Protein AF-A0A8C3EQB5-F1 (afdb_monomer_lite)

Secondary structure (DSSP, 8-state):
----EEEEETTTEEEEHHHHHHHHHH--B-TTT--B--EEEETTTHHHHHHHTT--

Sequence (56 aa):
MINDVAYAMPCGHRFCLGCILRWAERNPACPLCRRSILTVNKIICILIFAAVCLVC

Organism: Corvus moneduloides (NCBI:txid1196302)

Radius of gyration: 11.53 Å; chains: 1; bounding box: 25×30×24 Å

pLDDT: mean 70.78, std 17.15, range [37.78, 90.75]

Structure (mmCIF, N/CA/C/O backbone):
data_AF-A0A8C3EQB5-F1
#
_entry.id   AF-A0A8C3EQB5-F1
#
loop_
_atom_site.group_PDB
_atom_site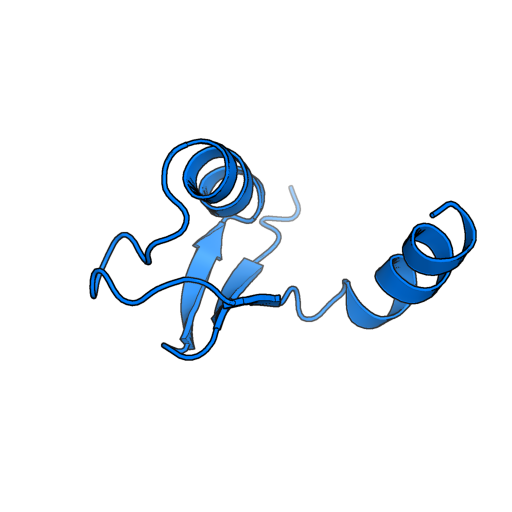.id
_atom_site.type_symbol
_atom_site.label_atom_id
_atom_site.label_alt_id
_atom_site.label_comp_id
_atom_site.label_asym_id
_atom_site.label_entity_id
_atom_site.label_seq_id
_atom_site.pdbx_PDB_ins_code
_atom_site.Cartn_x
_atom_site.Cartn_y
_atom_site.Cartn_z
_atom_site.occupancy
_atom_site.B_iso_or_equiv
_atom_site.auth_seq_id
_atom_site.auth_comp_id
_atom_site.auth_asym_id
_atom_site.auth_atom_id
_atom_site.pdbx_PDB_model_num
ATOM 1 N N . MET A 1 1 ? 11.745 -4.828 -18.458 1.00 41.91 1 MET A N 1
ATOM 2 C CA . MET A 1 1 ? 10.317 -4.707 -18.094 1.00 41.91 1 MET A CA 1
ATOM 3 C C . MET A 1 1 ? 10.192 -5.003 -16.609 1.00 41.91 1 MET A C 1
ATOM 5 O O . MET A 1 1 ? 10.155 -6.165 -16.226 1.00 41.91 1 MET A O 1
ATOM 9 N N . ILE A 1 2 ? 10.279 -3.972 -15.767 1.00 52.12 2 ILE A N 1
ATOM 10 C CA . ILE A 1 2 ? 10.212 -4.147 -14.314 1.00 52.12 2 ILE A CA 1
ATOM 11 C C . ILE A 1 2 ? 8.732 -4.333 -13.948 1.00 52.12 2 ILE A C 1
ATOM 13 O O . ILE A 1 2 ? 7.917 -3.425 -14.078 1.00 52.12 2 ILE A O 1
ATOM 17 N N . ASN A 1 3 ? 8.336 -5.559 -13.610 1.00 57.38 3 ASN A N 1
ATOM 18 C CA . ASN A 1 3 ? 7.004 -5.815 -13.072 1.00 57.38 3 ASN A CA 1
ATOM 19 C C . ASN A 1 3 ? 7.015 -5.365 -11.612 1.00 57.38 3 ASN A C 1
ATOM 21 O O . ASN A 1 3 ? 7.226 -6.187 -10.721 1.00 57.38 3 ASN A O 1
ATOM 25 N N . ASP A 1 4 ? 6.851 -4.061 -11.377 1.00 74.81 4 ASP A N 1
ATOM 26 C CA . ASP A 1 4 ? 6.818 -3.509 -10.025 1.00 74.81 4 ASP A CA 1
ATOM 27 C C . ASP A 1 4 ? 5.707 -4.186 -9.223 1.00 74.81 4 ASP A C 1
ATOM 29 O O . ASP A 1 4 ? 4.521 -4.143 -9.568 1.00 74.81 4 ASP A O 1
ATOM 33 N N . VAL A 1 5 ? 6.120 -4.857 -8.154 1.00 79.94 5 VAL A N 1
ATOM 34 C CA . VAL A 1 5 ? 5.242 -5.610 -7.267 1.00 79.94 5 VAL A CA 1
ATOM 35 C C . VAL A 1 5 ? 4.748 -4.691 -6.161 1.00 79.94 5 VAL A C 1
ATOM 37 O O . VAL A 1 5 ? 5.532 -3.956 -5.557 1.00 79.94 5 VAL A O 1
ATOM 40 N N . ALA A 1 6 ? 3.454 -4.766 -5.870 1.00 81.31 6 ALA A N 1
ATOM 41 C CA . ALA A 1 6 ? 2.820 -4.010 -4.806 1.00 81.31 6 ALA A CA 1
ATOM 42 C C . ALA A 1 6 ? 1.968 -4.915 -3.908 1.00 81.31 6 ALA A C 1
ATOM 44 O O . ALA A 1 6 ? 1.371 -5.890 -4.373 1.00 81.31 6 ALA A O 1
ATOM 45 N N . TYR A 1 7 ? 1.901 -4.570 -2.625 1.00 84.62 7 TYR A N 1
ATOM 46 C CA . TYR A 1 7 ? 1.158 -5.309 -1.609 1.00 84.62 7 TYR A CA 1
ATOM 47 C C . TYR A 1 7 ? 0.052 -4.432 -1.021 1.00 84.62 7 TYR A C 1
ATOM 49 O O . TYR A 1 7 ? 0.303 -3.298 -0.608 1.00 84.62 7 TYR A O 1
ATOM 57 N N . ALA A 1 8 ? -1.172 -4.956 -0.982 1.00 83.56 8 ALA A N 1
ATOM 58 C CA . ALA A 1 8 ? -2.317 -4.276 -0.388 1.00 83.56 8 ALA A CA 1
ATOM 59 C C . ALA A 1 8 ? -2.317 -4.476 1.133 1.00 83.56 8 ALA A C 1
ATOM 61 O O . ALA A 1 8 ? -2.523 -5.590 1.616 1.00 83.56 8 ALA A O 1
ATOM 62 N N . MET A 1 9 ? -2.116 -3.410 1.903 1.00 81.12 9 MET A N 1
ATOM 63 C CA . MET A 1 9 ? -2.118 -3.467 3.366 1.00 81.12 9 MET A CA 1
ATOM 64 C C . MET A 1 9 ? -3.506 -3.147 3.938 1.00 81.12 9 MET A C 1
ATOM 66 O O . MET A 1 9 ? -4.191 -2.272 3.404 1.00 81.12 9 MET A O 1
ATOM 70 N N . PRO A 1 10 ? -3.932 -3.834 5.018 1.00 78.69 10 PRO A N 1
ATOM 71 C CA . PRO A 1 10 ? -3.150 -4.771 5.844 1.00 78.69 10 PRO A CA 1
ATOM 72 C C . PRO A 1 10 ? -3.183 -6.235 5.373 1.00 78.69 10 PRO A C 1
ATOM 74 O O . PRO A 1 10 ? -2.526 -7.080 5.964 1.00 78.69 10 PRO A O 1
ATOM 77 N N . CYS A 1 11 ? -3.961 -6.571 4.341 1.00 85.25 11 CYS A N 1
ATOM 78 C CA . CYS A 1 11 ? -4.193 -7.971 3.972 1.00 85.25 11 CYS A CA 1
ATOM 79 C C . CYS A 1 11 ? -2.989 -8.696 3.341 1.00 85.25 11 CYS A C 1
ATOM 81 O O . CYS A 1 11 ? -3.028 -9.913 3.215 1.00 85.25 11 CYS A O 1
ATOM 83 N N . GLY A 1 12 ? -1.949 -7.974 2.915 1.00 81.31 12 GLY A N 1
ATOM 84 C CA . GLY A 1 12 ? -0.713 -8.542 2.369 1.00 81.31 12 GLY A CA 1
ATOM 85 C C . GLY A 1 12 ? -0.832 -9.138 0.961 1.00 81.31 12 GLY A C 1
ATOM 86 O O . GLY A 1 12 ? 0.115 -9.749 0.477 1.00 81.31 12 GLY A O 1
ATOM 87 N N . HIS A 1 13 ? -1.965 -8.970 0.275 1.00 87.56 13 HIS A N 1
ATOM 88 C CA . HIS A 1 13 ? -2.161 -9.535 -1.061 1.00 87.56 13 HIS A CA 1
ATOM 89 C C . HIS A 1 13 ? -1.303 -8.832 -2.122 1.00 87.56 13 HIS A C 1
ATOM 91 O O . HIS A 1 13 ? -1.231 -7.602 -2.159 1.00 87.56 13 HIS A O 1
ATOM 97 N N . ARG A 1 14 ? -0.678 -9.630 -2.996 1.00 83.75 14 ARG A N 1
ATOM 98 C CA . ARG A 1 14 ? 0.293 -9.197 -4.010 1.00 83.75 14 ARG A CA 1
ATOM 99 C C . ARG A 1 14 ? -0.371 -8.912 -5.357 1.00 83.75 14 ARG A C 1
ATOM 101 O O . ARG A 1 14 ? -1.093 -9.754 -5.881 1.00 83.75 14 ARG A O 1
ATOM 108 N N . PHE A 1 15 ? -0.022 -7.783 -5.966 1.00 83.50 15 PHE A N 1
ATOM 109 C CA . PHE A 1 15 ? -0.499 -7.364 -7.284 1.00 83.50 15 PHE A CA 1
ATOM 110 C C . PHE A 1 15 ? 0.614 -6.687 -8.094 1.00 83.50 15 PHE A C 1
ATOM 112 O O . PHE A 1 15 ? 1.651 -6.294 -7.557 1.00 83.50 15 PHE A O 1
ATOM 119 N N . CYS A 1 16 ? 0.385 -6.510 -9.395 1.00 85.12 16 CYS A N 1
ATOM 120 C CA . CYS A 1 16 ? 1.168 -5.578 -10.201 1.00 85.12 16 CYS A CA 1
ATOM 121 C C . CYS A 1 16 ? 0.821 -4.150 -9.780 1.00 85.12 16 CYS A C 1
ATOM 123 O O . CYS A 1 16 ? -0.354 -3.826 -9.580 1.00 85.12 16 CYS A O 1
ATOM 125 N N . LEU A 1 17 ? 1.823 -3.281 -9.716 1.00 78.25 17 LEU A N 1
ATOM 126 C CA . LEU A 1 17 ? 1.646 -1.922 -9.235 1.00 78.25 17 LEU A CA 1
ATOM 127 C C . LEU A 1 17 ? 0.567 -1.146 -10.000 1.00 78.25 17 LEU A C 1
ATOM 129 O O . LEU A 1 17 ? -0.363 -0.609 -9.402 1.00 78.25 17 LEU A O 1
ATOM 133 N N . GLY A 1 18 ? 0.687 -1.088 -11.327 1.00 78.12 18 GLY A N 1
ATOM 134 C CA . GLY A 1 18 ? -0.257 -0.324 -12.142 1.00 78.12 18 GLY A CA 1
ATOM 135 C C . GLY A 1 18 ? -1.692 -0.834 -11.999 1.00 78.12 18 GLY A C 1
ATOM 136 O O . GLY A 1 18 ? -2.637 -0.055 -12.069 1.00 78.12 18 GLY A O 1
ATOM 137 N N . CYS A 1 19 ? -1.860 -2.135 -11.755 1.00 83.94 19 CYS A N 1
ATOM 138 C CA . CYS A 1 19 ? -3.172 -2.739 -11.567 1.00 83.94 19 CYS A CA 1
ATOM 139 C C . CYS A 1 19 ? -3.792 -2.340 -10.226 1.00 83.94 19 CYS A C 1
ATOM 141 O O . CYS A 1 19 ? -4.959 -1.957 -10.200 1.00 83.94 19 CYS A O 1
ATOM 143 N N . ILE A 1 20 ? -3.027 -2.390 -9.130 1.00 83.88 20 ILE A N 1
ATOM 144 C CA . ILE A 1 20 ? -3.572 -2.075 -7.804 1.00 83.88 20 ILE A CA 1
ATOM 145 C C . ILE A 1 20 ? -3.819 -0.577 -7.607 1.00 83.88 20 ILE A C 1
ATOM 147 O O . ILE A 1 20 ? -4.775 -0.224 -6.928 1.00 83.88 20 ILE A O 1
ATOM 151 N N . LEU A 1 21 ? -3.027 0.297 -8.240 1.00 81.50 21 LEU A N 1
ATOM 152 C CA . LEU A 1 21 ? -3.257 1.746 -8.191 1.00 81.50 21 LEU A CA 1
ATOM 153 C C . LEU A 1 21 ? -4.572 2.132 -8.877 1.00 81.50 21 LEU A C 1
ATOM 155 O O . LEU A 1 21 ? -5.441 2.720 -8.240 1.00 81.50 21 LEU A O 1
ATOM 159 N N . ARG A 1 22 ? -4.770 1.705 -10.133 1.00 83.00 22 ARG A N 1
ATOM 160 C CA . ARG A 1 22 ? -6.025 1.957 -10.868 1.00 83.00 22 ARG A CA 1
ATOM 161 C C . ARG A 1 22 ? -7.245 1.353 -10.178 1.00 83.00 22 ARG A C 1
ATOM 163 O O . ARG A 1 22 ? -8.350 1.874 -10.295 1.00 83.00 22 ARG A O 1
ATOM 170 N N . TRP A 1 23 ? -7.061 0.219 -9.504 1.00 86.31 23 TRP A N 1
ATOM 171 C CA . TRP A 1 23 ? -8.123 -0.392 -8.719 1.00 86.31 23 TRP A CA 1
ATOM 172 C C . TRP A 1 23 ? -8.465 0.457 -7.494 1.00 86.31 23 TRP A C 1
ATOM 174 O O . TRP A 1 23 ? -9.632 0.784 -7.307 1.00 86.31 23 TRP A O 1
ATOM 184 N N . ALA A 1 24 ? -7.463 0.854 -6.703 1.00 80.00 24 ALA A N 1
ATOM 185 C CA . ALA A 1 24 ? -7.655 1.635 -5.483 1.00 80.00 24 ALA A CA 1
ATOM 186 C C . ALA A 1 24 ? -8.316 3.002 -5.741 1.00 80.00 24 ALA A C 1
ATOM 188 O O . ALA A 1 24 ? -9.101 3.445 -4.909 1.00 80.00 24 ALA A O 1
ATOM 189 N N . GLU A 1 25 ? -8.069 3.622 -6.902 1.00 79.00 25 GLU A N 1
ATOM 190 C CA . GLU A 1 25 ? -8.756 4.852 -7.340 1.00 79.00 25 GLU A CA 1
ATOM 191 C C . GLU A 1 25 ? -10.277 4.683 -7.469 1.00 79.00 25 GLU A C 1
ATOM 193 O O . GLU A 1 25 ? -11.030 5.616 -7.209 1.00 79.00 25 GLU A O 1
ATOM 198 N N . ARG A 1 26 ? -10.743 3.499 -7.885 1.00 82.25 26 ARG A N 1
ATOM 199 C CA . ARG A 1 26 ? -12.174 3.220 -8.097 1.00 82.25 26 ARG A CA 1
ATOM 200 C C .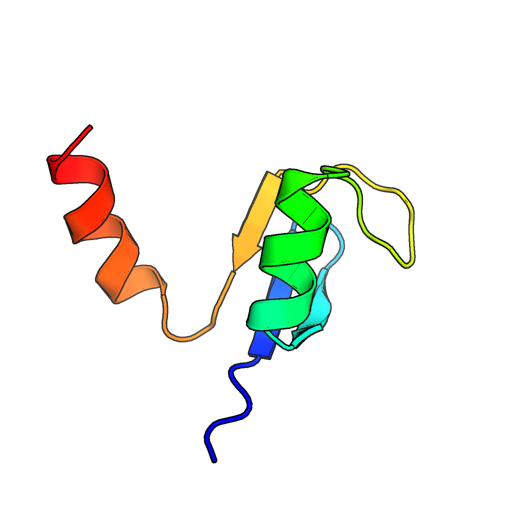 ARG A 1 26 ? -12.815 2.522 -6.907 1.00 82.25 26 ARG A C 1
ATOM 202 O O . ARG A 1 26 ? -14.000 2.704 -6.648 1.00 82.25 26 ARG A O 1
ATOM 209 N N . ASN A 1 27 ? -12.057 1.664 -6.233 1.00 82.62 27 ASN A N 1
ATOM 210 C CA . ASN A 1 27 ? -12.533 0.832 -5.146 1.00 82.62 27 ASN A CA 1
ATOM 211 C C . ASN A 1 27 ? -11.401 0.613 -4.125 1.00 82.62 27 ASN A C 1
ATOM 213 O O . ASN A 1 27 ? -10.518 -0.222 -4.353 1.00 82.62 27 ASN A O 1
ATOM 217 N N . PRO A 1 28 ? -11.416 1.321 -2.982 1.00 79.44 28 PRO A N 1
ATOM 218 C CA . PRO A 1 28 ? -10.365 1.253 -1.966 1.00 79.44 28 PRO A CA 1
ATOM 219 C C . PRO A 1 28 ? -10.463 -0.022 -1.104 1.00 79.44 28 PRO A C 1
ATOM 221 O O . PRO A 1 28 ? -10.243 0.005 0.105 1.00 79.44 28 PRO A O 1
ATOM 224 N N . ALA A 1 29 ? -10.792 -1.163 -1.708 1.00 85.81 29 ALA A N 1
ATOM 225 C CA . ALA A 1 29 ? -10.879 -2.468 -1.065 1.00 85.81 29 ALA A CA 1
ATOM 226 C C . ALA A 1 29 ? -10.075 -3.509 -1.846 1.00 85.81 29 ALA A C 1
ATOM 228 O O . ALA A 1 29 ? -10.001 -3.479 -3.071 1.00 85.81 29 ALA A O 1
ATOM 229 N N . CYS A 1 30 ? -9.462 -4.453 -1.141 1.00 86.62 30 CYS A N 1
ATOM 230 C CA . CYS A 1 30 ? -8.648 -5.497 -1.739 1.00 86.62 30 CYS A CA 1
ATOM 231 C C . CYS A 1 30 ? -9.494 -6.356 -2.698 1.00 86.62 30 CYS A C 1
ATOM 233 O O . CYS A 1 30 ? -10.512 -6.894 -2.262 1.00 86.62 30 CYS A O 1
ATOM 235 N N . PRO A 1 31 ? -9.055 -6.584 -3.951 1.00 86.75 31 PRO A N 1
ATOM 236 C CA . PRO A 1 31 ? -9.788 -7.423 -4.903 1.00 86.75 31 PRO A CA 1
ATOM 237 C C . PRO A 1 31 ? -10.044 -8.857 -4.414 1.00 86.75 31 PRO A C 1
ATOM 239 O O . PRO A 1 31 ? -11.037 -9.468 -4.794 1.00 86.75 31 PRO A O 1
ATOM 242 N N . LEU A 1 32 ? -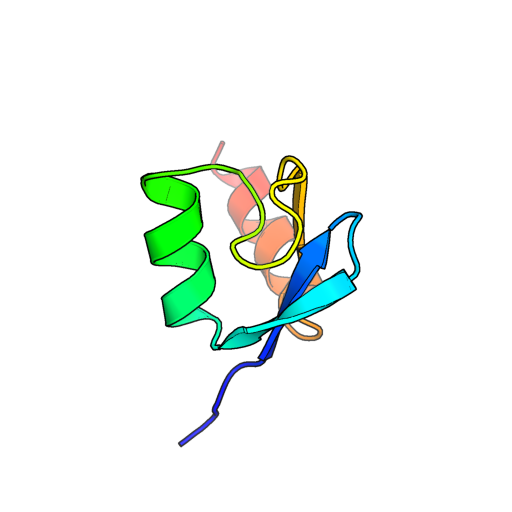9.149 -9.399 -3.578 1.00 87.25 32 LEU A N 1
ATOM 243 C CA . LEU A 1 32 ? -9.190 -10.799 -3.142 1.00 87.25 32 LEU A CA 1
ATOM 244 C C . LEU A 1 32 ? -10.011 -11.004 -1.868 1.00 87.25 32 LEU A C 1
ATOM 246 O O . LEU A 1 32 ? -10.832 -11.910 -1.799 1.00 87.25 32 LEU A O 1
ATOM 250 N N . CYS A 1 33 ? -9.807 -10.158 -0.859 1.00 90.75 33 CYS A N 1
ATOM 251 C CA . CYS A 1 33 ? -10.440 -10.332 0.454 1.00 90.75 33 CYS A CA 1
ATOM 252 C C . CYS A 1 33 ? -11.451 -9.239 0.808 1.00 90.75 33 CYS A C 1
ATOM 254 O O . CYS A 1 33 ? -12.014 -9.265 1.899 1.00 90.75 33 CYS A O 1
ATOM 256 N N . ARG A 1 34 ? -11.663 -8.261 -0.085 1.00 88.50 34 ARG A N 1
ATOM 257 C CA . ARG A 1 34 ? -12.588 -7.124 0.078 1.00 88.50 34 ARG A CA 1
ATOM 258 C C . ARG A 1 34 ? -12.315 -6.248 1.302 1.00 88.50 34 ARG A C 1
ATOM 260 O O . ARG A 1 34 ? -13.131 -5.409 1.661 1.00 88.50 34 ARG A O 1
ATOM 267 N N . ARG A 1 35 ? -11.154 -6.417 1.935 1.00 85.19 35 ARG A N 1
ATOM 268 C CA . ARG A 1 35 ? -10.725 -5.610 3.075 1.00 85.19 35 ARG A CA 1
ATOM 269 C C . ARG A 1 35 ? -10.230 -4.255 2.595 1.00 85.19 35 ARG A C 1
ATOM 271 O O . ARG A 1 35 ? -9.509 -4.207 1.601 1.00 85.19 35 ARG A O 1
ATOM 278 N N . SER A 1 36 ? -10.582 -3.184 3.297 1.00 82.75 36 SER A N 1
ATOM 279 C CA . SER A 1 36 ? -10.166 -1.829 2.931 1.00 82.75 36 SER A CA 1
ATOM 280 C C . SER A 1 36 ? -8.647 -1.730 2.796 1.00 82.75 36 SER A C 1
ATOM 282 O O . SER A 1 36 ? -7.906 -2.193 3.668 1.00 82.75 36 SER A O 1
ATOM 284 N N . ILE A 1 37 ? -8.195 -1.158 1.682 1.00 80.31 37 ILE A N 1
ATOM 285 C CA . ILE A 1 37 ? -6.781 -0.912 1.413 1.00 80.31 37 ILE A CA 1
ATOM 286 C C . ILE A 1 37 ? -6.423 0.388 2.121 1.00 80.31 37 ILE A C 1
ATOM 288 O O . ILE A 1 37 ? -6.880 1.455 1.726 1.00 80.31 37 ILE A O 1
ATOM 292 N N . LEU A 1 38 ? -5.601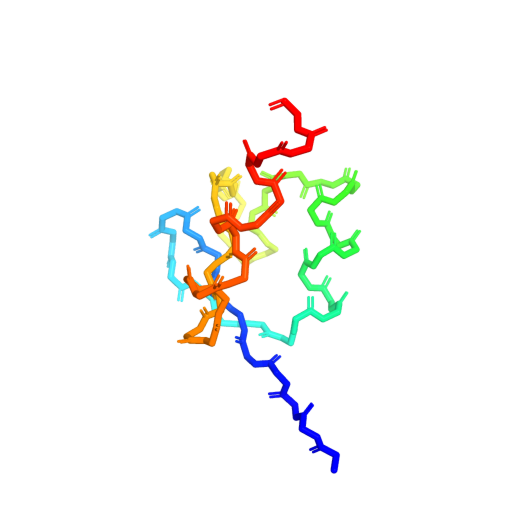 0.293 3.161 1.00 78.00 38 LEU A N 1
ATOM 293 C CA . LEU A 1 38 ? -5.096 1.469 3.872 1.00 78.00 38 LEU A CA 1
ATOM 294 C C . LEU A 1 38 ? -3.844 2.028 3.197 1.00 78.00 38 LEU A C 1
ATOM 296 O O . LEU A 1 38 ? -3.596 3.229 3.203 1.00 78.00 38 LEU A O 1
ATOM 300 N N . THR A 1 39 ? -3.024 1.151 2.619 1.00 73.25 39 THR A N 1
ATOM 301 C CA . THR A 1 39 ? -1.777 1.539 1.958 1.00 73.25 39 THR A CA 1
ATOM 302 C C . THR A 1 39 ? -1.405 0.505 0.905 1.00 73.25 39 THR A C 1
ATOM 304 O O . THR A 1 39 ? -1.605 -0.697 1.097 1.00 73.25 39 THR A O 1
ATOM 307 N N . VAL A 1 40 ? -0.834 0.965 -0.206 1.00 73.69 40 VAL A N 1
ATOM 308 C CA . VAL A 1 40 ? -0.224 0.109 -1.226 1.00 73.69 40 VAL A CA 1
ATOM 309 C C . VAL A 1 40 ? 1.287 0.202 -1.064 1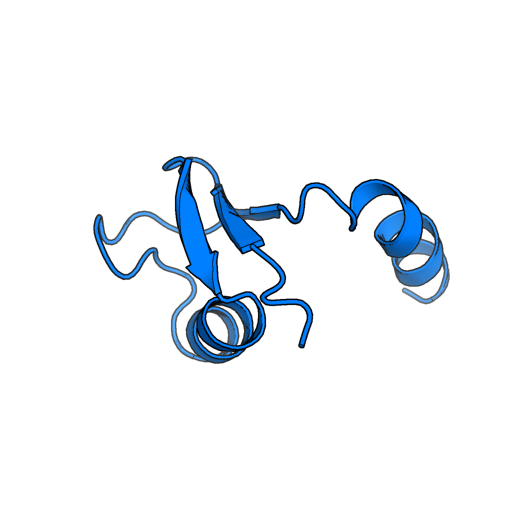.00 73.69 40 VAL A C 1
ATOM 311 O O . VAL A 1 40 ? 1.892 1.221 -1.390 1.00 73.69 40 VAL A O 1
ATOM 314 N N . ASN A 1 41 ? 1.903 -0.853 -0.537 1.00 72.06 41 ASN A N 1
ATOM 315 C CA . ASN A 1 41 ? 3.336 -0.860 -0.275 1.00 72.06 41 ASN A CA 1
ATOM 316 C C . ASN A 1 41 ? 4.082 -1.405 -1.502 1.00 72.06 41 ASN A C 1
ATOM 318 O O . ASN A 1 41 ? 3.847 -2.549 -1.904 1.00 72.06 41 ASN A O 1
ATOM 322 N N . LYS A 1 42 ? 4.975 -0.609 -2.105 1.00 62.50 42 LYS A N 1
ATOM 323 C CA . LYS A 1 42 ? 6.008 -1.153 -2.999 1.00 62.50 42 LYS A CA 1
ATOM 324 C C . LYS A 1 42 ? 7.267 -1.294 -2.165 1.00 62.50 42 LYS A C 1
ATOM 326 O O . LYS A 1 42 ? 7.679 -0.317 -1.549 1.00 62.50 42 LYS A O 1
ATOM 331 N N . ILE A 1 43 ? 7.936 -2.438 -2.252 1.00 54.50 43 ILE A N 1
ATOM 332 C CA . ILE A 1 43 ? 9.245 -2.662 -1.613 1.00 54.50 43 ILE A CA 1
ATOM 333 C C . ILE A 1 43 ? 10.272 -1.565 -2.021 1.00 54.50 43 ILE A C 1
ATOM 335 O O . ILE A 1 43 ? 11.220 -1.313 -1.293 1.00 54.50 43 ILE A O 1
ATOM 339 N N . ILE A 1 44 ? 10.032 -0.835 -3.126 1.00 45.84 44 ILE A N 1
ATOM 340 C CA . ILE A 1 44 ? 10.852 0.284 -3.639 1.00 45.84 44 ILE A CA 1
ATOM 341 C C . ILE A 1 44 ? 10.319 1.699 -3.269 1.00 45.84 44 ILE A C 1
ATOM 343 O O . ILE A 1 44 ? 11.065 2.671 -3.344 1.00 45.84 44 ILE A O 1
ATOM 347 N N . CYS A 1 45 ? 9.054 1.879 -2.850 1.00 44.78 45 CYS A N 1
ATOM 348 C CA . CYS A 1 45 ? 8.430 3.219 -2.743 1.00 44.78 45 CYS A CA 1
ATOM 349 C C . CYS A 1 45 ? 8.609 3.945 -1.406 1.00 44.78 45 CYS A C 1
ATOM 351 O O . CYS A 1 45 ? 8.257 5.125 -1.346 1.00 44.78 45 CYS A O 1
ATOM 353 N N . ILE A 1 46 ? 9.146 3.298 -0.362 1.00 47.31 46 ILE A N 1
ATOM 354 C CA . ILE A 1 46 ? 9.428 3.976 0.920 1.00 47.31 46 ILE A CA 1
ATOM 355 C C . ILE A 1 46 ? 10.354 5.186 0.686 1.00 47.31 46 ILE A C 1
ATOM 357 O O . ILE A 1 46 ? 10.189 6.219 1.324 1.00 47.31 46 ILE A O 1
ATOM 361 N N . LEU A 1 47 ? 11.251 5.108 -0.305 1.00 46.84 47 LEU A N 1
ATOM 362 C CA . LEU A 1 47 ? 12.180 6.190 -0.643 1.00 46.84 47 LEU A CA 1
ATOM 363 C C . LEU A 1 47 ? 11.538 7.351 -1.427 1.00 46.84 47 LEU A C 1
ATOM 365 O O . LEU A 1 47 ? 12.067 8.455 -1.407 1.00 46.84 47 LEU A O 1
ATOM 369 N N . ILE A 1 48 ? 10.402 7.133 -2.103 1.00 46.41 48 ILE A N 1
ATOM 370 C CA . ILE A 1 48 ? 9.783 8.135 -2.997 1.00 46.41 48 ILE A CA 1
ATOM 371 C C . ILE A 1 48 ? 8.609 8.851 -2.308 1.00 46.41 48 ILE A C 1
ATOM 373 O O . ILE A 1 48 ? 8.346 10.018 -2.586 1.00 46.41 48 ILE A O 1
ATOM 377 N N . PHE A 1 49 ? 7.925 8.195 -1.362 1.00 45.91 49 PHE A N 1
ATOM 378 C CA . PHE A 1 49 ? 6.809 8.806 -0.624 1.00 45.91 49 PHE A CA 1
ATOM 379 C C . PHE A 1 49 ? 7.238 9.967 0.287 1.00 45.91 49 PHE A C 1
ATOM 381 O O . PHE A 1 49 ? 6.448 10.887 0.482 1.00 45.91 49 PHE A O 1
ATOM 388 N N . ALA A 1 50 ? 8.487 9.990 0.769 1.00 44.62 50 ALA A N 1
ATOM 389 C CA . ALA A 1 50 ? 9.017 11.139 1.509 1.00 44.62 50 ALA A CA 1
ATOM 390 C C . ALA A 1 50 ? 9.018 12.432 0.668 1.00 44.62 50 ALA A C 1
ATOM 392 O O . ALA A 1 50 ? 8.781 13.509 1.202 1.00 44.62 50 ALA A O 1
ATOM 393 N N . ALA A 1 51 ? 9.228 12.331 -0.649 1.00 42.69 51 ALA A N 1
ATOM 394 C CA . ALA A 1 51 ? 9.220 13.491 -1.539 1.00 42.69 51 ALA A CA 1
ATOM 395 C C . ALA A 1 51 ? 7.798 13.947 -1.909 1.00 42.69 51 ALA A C 1
ATOM 397 O O . ALA A 1 51 ? 7.580 15.130 -2.139 1.00 42.69 51 ALA A O 1
ATOM 398 N N . VAL A 1 52 ? 6.820 13.033 -1.941 1.00 43.94 52 VAL A N 1
ATOM 399 C CA . VAL A 1 52 ? 5.419 13.376 -2.253 1.00 43.94 52 VAL A CA 1
ATOM 400 C C . VAL A 1 52 ? 4.712 13.994 -1.042 1.00 43.94 52 VAL A C 1
ATOM 402 O O . VAL A 1 52 ? 3.951 14.935 -1.222 1.00 43.94 52 VAL A O 1
ATOM 405 N N . CYS A 1 53 ? 5.034 13.566 0.186 1.00 43.75 53 CYS A N 1
ATOM 406 C CA . CYS A 1 53 ? 4.536 14.192 1.422 1.00 43.75 53 CYS A CA 1
ATOM 407 C C . CYS A 1 53 ? 5.070 15.616 1.681 1.00 43.75 53 CYS A C 1
ATOM 409 O O . CYS A 1 53 ? 4.656 16.236 2.649 1.00 43.75 53 CYS A O 1
ATOM 411 N N . LEU A 1 54 ? 6.006 16.115 0.868 1.00 41.69 54 LEU A N 1
ATOM 412 C CA . LEU A 1 54 ? 6.537 17.484 0.947 1.00 41.69 54 LEU A CA 1
ATOM 413 C C . LEU A 1 54 ? 5.864 18.440 -0.052 1.00 41.69 54 LEU A C 1
ATOM 415 O O . LEU A 1 54 ? 6.158 19.633 -0.047 1.00 41.69 54 LEU A O 1
ATOM 419 N N . VAL A 1 55 ? 4.986 17.918 -0.914 1.00 43.97 55 VAL A N 1
ATOM 420 C CA . VAL A 1 55 ? 4.221 18.699 -1.902 1.00 43.97 55 VAL A CA 1
ATOM 421 C C . VAL A 1 55 ? 2.718 18.708 -1.569 1.00 43.97 55 VAL A C 1
ATOM 423 O O . VAL A 1 55 ? 1.933 19.326 -2.286 1.00 43.97 55 VAL A O 1
ATOM 426 N N . CYS A 1 56 ? 2.313 18.083 -0.459 1.00 37.78 56 CYS A N 1
ATOM 427 C CA . CYS A 1 56 ? 1.008 18.281 0.166 1.00 37.78 56 CYS A CA 1
ATOM 428 C C . CYS A 1 56 ? 1.140 18.843 1.582 1.00 37.78 56 CYS A C 1
ATOM 430 O O . CYS A 1 56 ? 2.086 18.447 2.296 1.00 37.78 56 CYS A O 1
#

InterPro domains:
  IPR001841 Zinc finger, RING-type [PF13639] (5-34)
  IPR001841 Zinc finger, RING-type [PS50089] (9-34)
  IPR013083 Zinc finger, RING/FYVE/PHD-type [G3DSA:3.30.40.10] (1-46)
  IPR017907 Zinc finger, RING-typ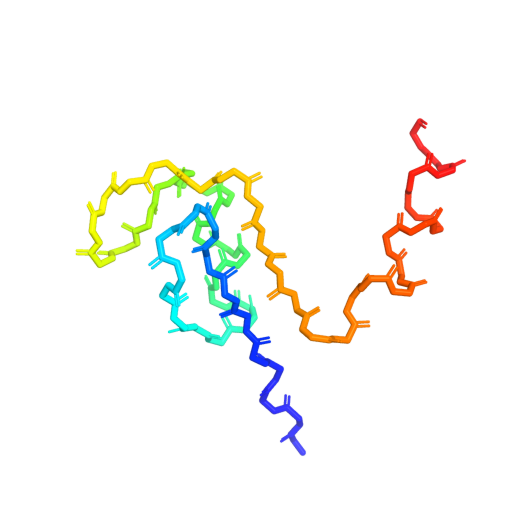e, conserved site [PS00518] (11-20)

Foldseek 3Di:
DDQFWKAFPPVRDIDRPVVVVVCCVPQQADPPPRHGRPDIDTPPCVVVVVVVVVVD